Protein AF-A0A5J4P4H3-F1 (afdb_monomer)

Organism: NCBI:txid433724

Mea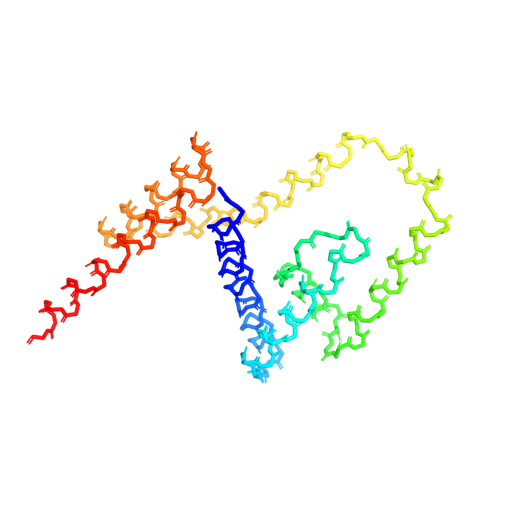n predicted aligned error: 5.67 Å

Structure (mmCIF, N/CA/C/O backbone):
data_AF-A0A5J4P4H3-F1
#
_entry.id   AF-A0A5J4P4H3-F1
#
loop_
_atom_site.group_PDB
_atom_site.id
_atom_site.type_symbol
_atom_site.label_atom_id
_atom_site.label_alt_id
_atom_site.label_comp_id
_atom_site.label_asym_id
_atom_site.label_entity_id
_atom_site.label_seq_id
_atom_site.pdbx_PDB_ins_code
_atom_site.Cartn_x
_atom_site.Cartn_y
_atom_site.Cartn_z
_atom_site.occupancy
_atom_site.B_iso_or_equiv
_atom_site.auth_seq_id
_atom_site.auth_comp_id
_atom_site.auth_asym_id
_atom_site.auth_atom_id
_atom_site.pdbx_PDB_model_num
ATOM 1 N N . GLY A 1 1 ? -7.626 23.240 0.859 1.00 69.62 1 GLY A N 1
ATOM 2 C CA . GLY A 1 1 ? -6.159 23.321 0.689 1.00 69.62 1 GLY A CA 1
ATOM 3 C C . GLY A 1 1 ? -5.607 21.934 0.424 1.00 69.62 1 GLY A C 1
ATOM 4 O O . GLY A 1 1 ? -6.268 20.978 0.799 1.00 69.62 1 GLY A O 1
ATOM 5 N N . LEU A 1 2 ? -4.442 21.809 -0.217 1.00 83.62 2 LEU A N 1
ATOM 6 C CA . LEU A 1 2 ? -3.843 20.506 -0.571 1.00 83.62 2 LEU A CA 1
ATOM 7 C C . LEU A 1 2 ? -3.212 19.775 0.627 1.00 83.62 2 LEU A C 1
ATOM 9 O O . LEU A 1 2 ? -3.025 18.566 0.583 1.00 83.62 2 LEU A O 1
ATOM 13 N N . PHE A 1 3 ? -2.916 20.502 1.707 1.00 87.06 3 PHE A N 1
ATOM 14 C CA . PHE A 1 3 ? -2.207 19.976 2.872 1.00 87.06 3 PHE A CA 1
ATOM 15 C C . PHE A 1 3 ? -2.921 18.805 3.583 1.00 87.06 3 PHE A C 1
ATOM 17 O O . PHE A 1 3 ? -2.267 17.786 3.787 1.00 87.06 3 PHE A O 1
ATOM 24 N N . PRO A 1 4 ? -4.237 18.856 3.896 1.00 83.44 4 PRO A N 1
ATOM 25 C CA . PRO A 1 4 ? -4.928 17.722 4.517 1.00 83.44 4 PRO A CA 1
ATOM 26 C C . PRO A 1 4 ? -4.883 16.456 3.656 1.00 83.44 4 PRO A C 1
ATOM 28 O O . PRO A 1 4 ? -4.576 15.385 4.161 1.00 83.44 4 PRO A O 1
ATOM 31 N N . VAL A 1 5 ? -5.101 16.594 2.343 1.00 84.81 5 VAL A N 1
ATOM 32 C CA . VAL A 1 5 ? -5.061 15.470 1.394 1.00 84.81 5 VAL A CA 1
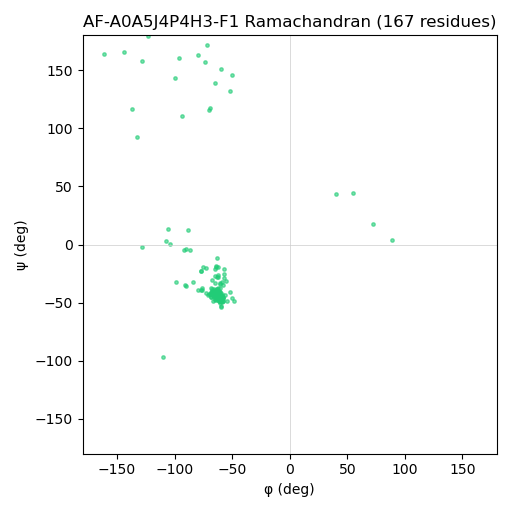ATOM 33 C C . VAL A 1 5 ? -3.650 14.887 1.299 1.00 84.81 5 VAL A C 1
ATOM 35 O O . VAL A 1 5 ? -3.489 13.671 1.320 1.00 84.81 5 VAL A O 1
ATOM 38 N N . ALA A 1 6 ? -2.620 15.738 1.257 1.00 88.44 6 ALA A N 1
ATOM 39 C CA . ALA A 1 6 ? -1.228 15.298 1.237 1.00 88.44 6 ALA A CA 1
ATOM 40 C C . ALA A 1 6 ? -0.859 14.496 2.496 1.00 88.44 6 ALA A C 1
ATOM 42 O O . ALA A 1 6 ? -0.237 13.443 2.383 1.00 88.44 6 ALA A O 1
ATOM 43 N N . VAL A 1 7 ? -1.286 14.951 3.681 1.00 88.38 7 VAL A N 1
ATOM 44 C CA . VAL A 1 7 ? -1.068 14.231 4.946 1.00 88.38 7 VAL A CA 1
ATOM 45 C C . VAL A 1 7 ? -1.788 12.882 4.939 1.00 88.38 7 VAL A C 1
ATOM 47 O O . VAL A 1 7 ? -1.186 11.873 5.302 1.00 88.38 7 VAL A O 1
ATOM 50 N N . THR A 1 8 ? -3.043 12.833 4.485 1.00 85.88 8 THR A N 1
ATOM 51 C CA . THR A 1 8 ? -3.801 11.576 4.411 1.00 85.88 8 THR A CA 1
ATOM 52 C C . THR A 1 8 ? -3.159 10.576 3.453 1.00 85.88 8 THR A C 1
ATOM 54 O O . THR A 1 8 ? -3.001 9.412 3.813 1.00 85.88 8 THR A O 1
ATOM 57 N N . ILE A 1 9 ? -2.739 11.017 2.262 1.00 89.44 9 ILE A N 1
ATOM 58 C CA . ILE A 1 9 ? -2.067 10.152 1.281 1.00 89.44 9 ILE A CA 1
ATOM 59 C C . ILE A 1 9 ? -0.714 9.674 1.814 1.00 89.44 9 ILE A C 1
ATOM 61 O O . ILE A 1 9 ? -0.392 8.501 1.652 1.00 89.44 9 ILE A O 1
ATOM 65 N N . ALA A 1 10 ? 0.061 10.538 2.474 1.00 91.44 10 ALA A N 1
ATOM 66 C CA . ALA A 1 10 ? 1.337 10.148 3.070 1.00 91.44 10 ALA A CA 1
ATOM 67 C C . ALA A 1 10 ? 1.149 9.090 4.168 1.00 91.44 10 ALA A C 1
ATOM 69 O O . ALA A 1 10 ? 1.875 8.099 4.196 1.00 91.44 10 ALA A O 1
ATOM 70 N N . MET A 1 11 ? 0.145 9.263 5.034 1.00 89.94 11 MET A N 1
ATOM 71 C CA . MET A 1 11 ? -0.169 8.306 6.095 1.00 89.94 11 MET A CA 1
ATOM 72 C C . MET A 1 11 ? -0.640 6.963 5.526 1.00 89.94 11 MET A C 1
ATOM 74 O O . MET A 1 11 ? -0.125 5.921 5.922 1.00 89.94 11 MET A O 1
ATOM 78 N N . LEU A 1 12 ? -1.576 6.984 4.572 1.00 89.12 12 LEU A N 1
ATOM 79 C CA . LEU A 1 12 ? -2.049 5.777 3.893 1.00 89.12 12 LEU A CA 1
ATOM 80 C C . LEU A 1 12 ? -0.898 5.066 3.176 1.00 89.12 12 LEU A C 1
ATOM 82 O O . LEU A 1 12 ? -0.719 3.862 3.325 1.00 89.12 12 LEU A O 1
ATOM 86 N N . GLY A 1 13 ? -0.090 5.831 2.441 1.00 92.19 13 GLY A N 1
ATOM 87 C CA . GLY A 1 13 ? 1.063 5.323 1.720 1.00 92.19 13 GLY A CA 1
ATOM 88 C C . GLY A 1 13 ? 2.069 4.648 2.647 1.00 92.19 13 GLY A C 1
ATOM 89 O O . GLY A 1 13 ? 2.568 3.586 2.282 1.00 92.19 13 GLY A O 1
ATOM 90 N N . ALA A 1 14 ? 2.352 5.239 3.810 1.00 93.31 14 ALA A N 1
ATOM 91 C CA . ALA A 1 14 ? 3.250 4.684 4.820 1.00 93.31 14 ALA A CA 1
ATOM 92 C C . ALA A 1 14 ? 2.713 3.372 5.408 1.00 93.31 14 ALA A C 1
ATOM 94 O O . ALA A 1 14 ? 3.458 2.400 5.523 1.00 93.31 14 ALA A O 1
ATOM 95 N N . ILE A 1 15 ? 1.418 3.324 5.742 1.00 91.88 15 ILE A N 1
ATOM 96 C CA . ILE A 1 15 ? 0.766 2.115 6.266 1.00 91.88 15 ILE A CA 1
ATOM 97 C C . ILE A 1 15 ? 0.858 0.978 5.245 1.00 91.88 15 ILE A C 1
ATOM 99 O O . ILE A 1 15 ? 1.284 -0.118 5.597 1.00 91.88 15 ILE A O 1
ATOM 103 N N . GLU A 1 16 ? 0.522 1.243 3.983 1.00 90.50 16 GLU A N 1
ATOM 104 C CA . GLU A 1 16 ? 0.586 0.257 2.897 1.00 90.50 16 GLU A CA 1
ATOM 105 C C . GLU A 1 16 ? 2.021 -0.216 2.611 1.00 90.50 16 GLU A C 1
ATOM 107 O O . GLU A 1 16 ? 2.246 -1.411 2.415 1.00 90.50 16 GLU A O 1
ATOM 112 N N . SER A 1 17 ? 3.019 0.681 2.642 1.00 93.38 17 SER A N 1
ATOM 113 C CA . SER A 1 17 ? 4.426 0.288 2.448 1.00 93.38 17 SER A CA 1
ATOM 114 C C . SER A 1 17 ? 4.912 -0.619 3.570 1.00 93.38 17 SER A C 1
ATOM 116 O O . SER A 1 17 ? 5.463 -1.686 3.302 1.00 93.38 17 SER A O 1
ATOM 118 N N . LEU A 1 18 ? 4.639 -0.257 4.826 1.00 94.00 18 LEU A N 1
ATOM 119 C CA . LEU A 1 18 ? 5.027 -1.066 5.981 1.00 94.00 18 LEU A CA 1
ATOM 120 C C . LEU A 1 18 ? 4.263 -2.393 6.039 1.00 94.00 18 LEU A C 1
ATOM 122 O O . LEU A 1 18 ? 4.849 -3.427 6.363 1.00 94.00 18 LEU A O 1
ATOM 126 N N . LEU A 1 19 ? 2.976 -2.412 5.682 1.00 91.81 19 LEU A N 1
ATOM 127 C CA . LEU A 1 19 ? 2.209 -3.654 5.584 1.00 91.81 19 LEU A CA 1
ATOM 128 C C . LEU A 1 19 ? 2.768 -4.550 4.468 1.00 91.81 19 LEU A C 1
ATOM 130 O O . LEU A 1 19 ? 2.973 -5.743 4.674 1.00 91.81 19 LEU A O 1
ATOM 134 N N . SER A 1 20 ? 3.123 -3.980 3.314 1.00 92.19 20 SER A N 1
ATOM 135 C CA . SER A 1 20 ? 3.807 -4.725 2.253 1.00 92.19 20 SER A CA 1
ATOM 136 C C . SER A 1 20 ? 5.169 -5.261 2.689 1.00 92.19 20 SER A C 1
ATOM 138 O O . SER A 1 20 ? 5.499 -6.388 2.319 1.00 92.19 20 SER A O 1
ATOM 140 N N . ALA A 1 21 ? 5.954 -4.485 3.435 1.00 92.00 21 ALA A N 1
ATOM 141 C CA . ALA A 1 21 ? 7.270 -4.894 3.913 1.00 92.00 21 ALA A CA 1
ATOM 142 C C . ALA A 1 21 ? 7.162 -6.013 4.959 1.00 92.00 21 ALA A C 1
ATOM 144 O O . ALA A 1 21 ? 7.827 -7.033 4.839 1.00 92.00 21 ALA A O 1
ATOM 145 N N . THR A 1 22 ? 6.247 -5.890 5.922 1.00 92.62 22 THR A N 1
ATOM 146 C CA . THR A 1 22 ? 5.999 -6.938 6.930 1.00 92.62 22 THR A CA 1
ATOM 147 C C . THR A 1 22 ? 5.489 -8.248 6.328 1.00 92.62 22 THR A C 1
ATOM 149 O O . THR A 1 22 ? 5.905 -9.322 6.762 1.00 92.62 22 THR A O 1
ATOM 152 N N . VAL A 1 23 ? 4.625 -8.192 5.308 1.00 88.94 23 VAL A N 1
ATOM 153 C CA . VAL A 1 23 ? 4.204 -9.400 4.579 1.00 88.94 23 VAL A CA 1
ATOM 154 C C . VAL A 1 23 ? 5.386 -10.011 3.824 1.00 88.94 23 VAL A C 1
ATOM 156 O O . VAL A 1 23 ? 5.568 -11.226 3.868 1.00 88.94 23 VAL A O 1
ATOM 159 N N . ALA A 1 24 ? 6.208 -9.188 3.166 1.00 90.12 24 ALA A N 1
ATOM 160 C CA . ALA A 1 24 ? 7.396 -9.652 2.456 1.00 90.12 24 ALA A CA 1
ATOM 161 C C . ALA A 1 24 ? 8.390 -10.347 3.398 1.00 90.12 24 ALA A C 1
ATOM 163 O O . ALA A 1 24 ? 8.767 -11.488 3.133 1.00 90.12 24 ALA A O 1
ATOM 164 N N . ASP A 1 25 ? 8.729 -9.705 4.517 1.00 91.94 25 ASP A N 1
ATOM 165 C CA . ASP A 1 25 ? 9.581 -10.224 5.592 1.00 91.94 25 ASP A CA 1
ATOM 166 C C . ASP A 1 25 ? 9.137 -11.614 6.054 1.00 91.94 25 ASP A C 1
ATOM 168 O O . ASP A 1 25 ? 9.949 -12.536 6.142 1.00 91.94 25 ASP A O 1
ATOM 172 N N . GLY A 1 26 ? 7.831 -11.798 6.276 1.00 89.88 26 GLY A N 1
ATOM 173 C CA . GLY A 1 26 ? 7.259 -13.084 6.674 1.00 89.88 26 GLY A CA 1
ATOM 174 C C . GLY A 1 26 ? 7.389 -14.183 5.613 1.00 89.88 26 GLY A C 1
ATOM 175 O O . GLY A 1 26 ? 7.445 -15.361 5.960 1.00 89.88 26 GLY A O 1
ATOM 176 N N . MET A 1 27 ? 7.461 -13.825 4.327 1.00 90.56 27 MET A N 1
ATOM 177 C CA . MET A 1 27 ? 7.618 -14.784 3.227 1.00 90.56 27 MET A CA 1
ATOM 178 C C . MET A 1 27 ? 9.074 -15.192 2.982 1.00 90.56 27 MET A C 1
ATOM 180 O O . MET A 1 27 ? 9.324 -16.315 2.540 1.00 90.56 27 MET A O 1
ATOM 184 N N . ILE A 1 28 ? 10.028 -14.288 3.219 1.00 90.06 28 ILE A N 1
ATOM 185 C CA . ILE A 1 28 ? 11.463 -14.537 2.992 1.00 90.06 28 ILE A CA 1
ATOM 186 C C . ILE A 1 28 ? 12.250 -14.792 4.284 1.00 90.06 28 ILE A C 1
ATOM 188 O O . ILE A 1 28 ? 13.449 -15.053 4.207 1.00 90.06 28 ILE A O 1
ATOM 192 N N . SER A 1 29 ? 11.575 -14.777 5.438 1.00 87.69 29 SER A N 1
ATOM 193 C CA . SER A 1 29 ? 12.166 -14.907 6.776 1.00 87.69 29 SER A CA 1
ATOM 194 C C . SER A 1 29 ? 13.273 -13.879 7.037 1.00 87.69 29 SER A C 1
ATOM 196 O O . SER A 1 29 ? 14.336 -14.224 7.553 1.00 87.69 29 SER A O 1
ATOM 198 N N . ASP A 1 30 ? 13.019 -12.625 6.665 1.00 87.50 30 ASP A N 1
ATOM 199 C CA . ASP A 1 30 ? 13.938 -11.492 6.836 1.00 87.50 30 ASP A CA 1
ATOM 200 C C . ASP A 1 30 ? 13.271 -10.376 7.658 1.00 87.50 30 ASP A C 1
ATOM 202 O O . ASP A 1 30 ? 12.130 -10.524 8.106 1.00 87.50 30 ASP A O 1
ATOM 206 N N . LYS A 1 31 ? 13.989 -9.279 7.910 1.00 88.38 31 LYS A N 1
ATOM 207 C CA . LYS A 1 31 ? 13.478 -8.124 8.643 1.00 88.38 31 LYS A CA 1
ATOM 208 C C . LYS A 1 31 ? 13.884 -6.812 7.979 1.00 88.38 31 LYS A C 1
ATOM 210 O O . LYS A 1 31 ? 15.061 -6.450 7.969 1.00 88.38 31 LYS A O 1
ATOM 215 N N . HIS A 1 32 ? 12.898 -6.057 7.516 1.00 91.00 32 HIS A N 1
ATOM 216 C CA . HIS A 1 32 ? 13.105 -4.708 7.006 1.00 91.00 32 HIS A CA 1
ATOM 217 C C . HIS A 1 32 ? 13.380 -3.699 8.137 1.00 91.00 32 HIS A C 1
ATOM 219 O O . HIS A 1 32 ? 12.977 -3.874 9.292 1.00 91.00 32 HIS A O 1
ATOM 225 N N . ASP A 1 33 ? 14.029 -2.591 7.782 1.00 94.06 33 ASP A N 1
ATOM 226 C CA . ASP A 1 33 ? 14.082 -1.387 8.610 1.00 94.06 33 ASP A CA 1
ATOM 227 C C . ASP A 1 33 ? 12.947 -0.443 8.190 1.00 94.06 33 ASP A C 1
ATOM 229 O O . ASP A 1 33 ? 12.965 0.132 7.099 1.00 94.06 33 ASP A O 1
ATOM 233 N N . SER A 1 34 ? 11.950 -0.273 9.061 1.00 94.81 34 SER A N 1
ATOM 234 C CA . SER A 1 34 ? 10.794 0.590 8.801 1.00 94.81 34 SER A CA 1
ATOM 235 C C . SER A 1 34 ? 11.178 2.054 8.576 1.00 94.81 34 SER A C 1
ATOM 237 O O . SER A 1 34 ? 10.533 2.732 7.780 1.00 94.81 34 SER A O 1
ATOM 239 N N . ASN A 1 35 ? 12.231 2.559 9.229 1.00 95.88 35 ASN A N 1
ATOM 240 C CA . ASN A 1 35 ? 12.675 3.937 9.014 1.00 95.88 35 ASN A CA 1
ATOM 241 C C . ASN A 1 35 ? 13.280 4.095 7.619 1.00 95.88 35 ASN A C 1
ATOM 243 O O . ASN A 1 35 ? 12.990 5.073 6.932 1.00 95.88 35 ASN A O 1
ATOM 247 N N . ALA A 1 36 ? 14.092 3.125 7.191 1.00 94.12 36 ALA A N 1
ATOM 248 C CA . ALA A 1 36 ? 14.671 3.124 5.854 1.00 94.12 36 ALA A CA 1
ATOM 249 C C . ALA A 1 36 ? 13.581 3.062 4.770 1.00 94.12 36 ALA A C 1
ATOM 251 O O . ALA A 1 36 ? 13.646 3.824 3.806 1.00 94.12 36 ALA A O 1
ATOM 252 N N . GLU A 1 37 ? 12.552 2.230 4.965 1.00 93.56 37 GLU A N 1
ATOM 253 C CA . GLU A 1 37 ? 11.399 2.120 4.062 1.00 93.56 37 GLU A CA 1
ATOM 254 C C . GLU A 1 37 ? 10.636 3.451 3.948 1.00 93.56 37 GLU A C 1
ATOM 256 O O . GLU A 1 37 ? 10.395 3.945 2.845 1.00 93.56 37 GLU A O 1
ATOM 261 N N . LEU A 1 38 ? 10.324 4.093 5.080 1.00 95.19 38 LEU A N 1
ATOM 262 C CA . LEU A 1 38 ? 9.610 5.375 5.096 1.00 95.19 38 LEU A CA 1
ATOM 263 C C . LEU A 1 38 ? 10.430 6.516 4.480 1.00 95.19 38 LEU A C 1
ATOM 265 O O . LEU A 1 38 ? 9.881 7.346 3.752 1.00 95.19 38 LEU A O 1
ATOM 269 N N . ILE A 1 39 ? 11.741 6.564 4.736 1.00 96.38 39 ILE A N 1
ATOM 270 C CA . ILE A 1 39 ? 12.638 7.560 4.133 1.00 96.38 39 ILE A CA 1
ATOM 271 C C . ILE A 1 39 ? 12.726 7.345 2.619 1.00 96.38 39 ILE A C 1
ATOM 273 O O . ILE A 1 39 ? 12.615 8.312 1.861 1.00 96.38 39 ILE A O 1
ATOM 277 N N . ALA A 1 40 ? 12.877 6.097 2.166 1.00 93.44 40 ALA A N 1
ATOM 278 C CA . ALA A 1 40 ? 12.921 5.760 0.746 1.00 93.44 40 ALA A CA 1
ATOM 279 C C . ALA A 1 40 ? 11.607 6.127 0.040 1.00 93.44 40 ALA A C 1
ATOM 281 O O . ALA A 1 40 ? 11.628 6.772 -1.011 1.00 93.44 40 ALA A O 1
ATOM 282 N N . GLN A 1 41 ? 10.463 5.799 0.644 1.00 95.81 41 GLN A N 1
ATOM 283 C CA . GLN A 1 41 ? 9.146 6.165 0.130 1.00 95.81 41 GLN A CA 1
ATOM 284 C C . GLN A 1 41 ? 8.941 7.686 0.093 1.00 95.81 41 GLN A C 1
ATOM 286 O O . GLN A 1 41 ? 8.388 8.213 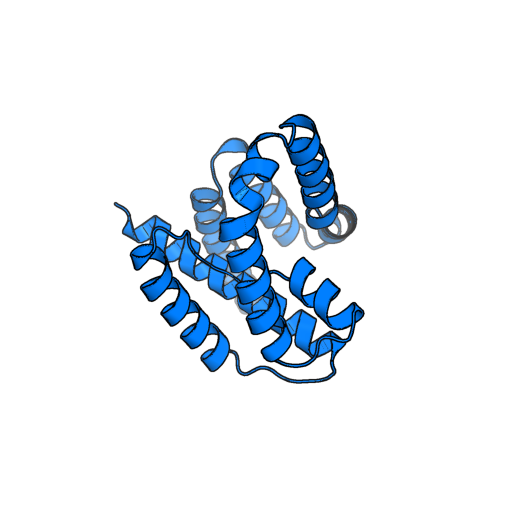-0.876 1.00 95.81 41 GLN A O 1
ATOM 291 N N . GLY A 1 42 ? 9.385 8.406 1.126 1.00 95.31 42 GLY A N 1
ATOM 292 C CA . GLY A 1 42 ? 9.337 9.866 1.173 1.00 95.31 42 GLY A CA 1
ATOM 293 C C . GLY A 1 42 ? 10.169 10.497 0.057 1.00 95.31 42 GLY A C 1
ATOM 294 O O . GLY A 1 42 ? 9.662 11.328 -0.695 1.00 95.31 42 GLY A O 1
ATOM 295 N N . ALA A 1 43 ? 11.413 10.044 -0.117 1.00 96.00 43 ALA A N 1
ATOM 296 C CA . ALA A 1 43 ? 12.287 10.492 -1.199 1.00 96.00 43 ALA A CA 1
ATOM 297 C C . ALA A 1 43 ? 11.678 10.200 -2.582 1.00 96.00 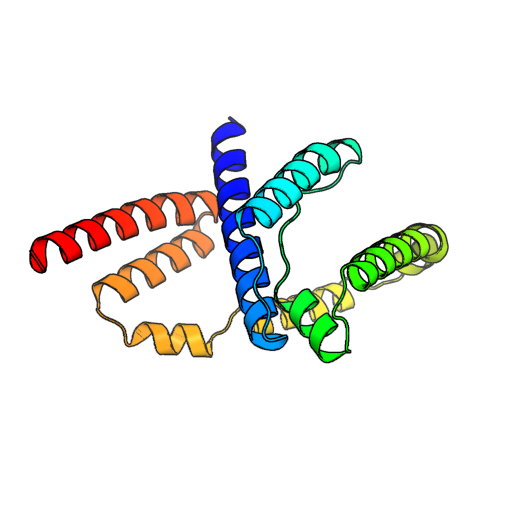43 ALA A C 1
ATOM 299 O O . ALA A 1 43 ? 11.637 11.085 -3.439 1.00 96.00 43 ALA A O 1
ATOM 300 N N . ALA A 1 44 ? 11.125 8.999 -2.782 1.00 94.56 44 ALA A N 1
ATOM 301 C CA . ALA A 1 44 ? 10.435 8.637 -4.015 1.00 94.56 44 ALA A CA 1
ATOM 302 C C . ALA A 1 44 ? 9.251 9.575 -4.299 1.00 94.56 44 ALA A C 1
ATOM 304 O O . ALA A 1 44 ? 9.114 10.066 -5.418 1.00 94.56 44 ALA A O 1
ATOM 305 N N . ASN A 1 45 ? 8.434 9.890 -3.294 1.00 95.38 45 ASN A N 1
ATOM 306 C CA . ASN A 1 45 ? 7.280 10.781 -3.438 1.00 95.38 45 ASN A CA 1
ATOM 307 C C . ASN A 1 45 ? 7.638 12.266 -3.610 1.00 95.38 45 ASN A C 1
ATOM 309 O O . ASN A 1 45 ? 6.824 13.017 -4.140 1.00 95.38 45 ASN A O 1
ATOM 313 N N . ILE A 1 46 ? 8.843 12.692 -3.225 1.00 94.81 46 ILE A N 1
ATOM 314 C CA . ILE A 1 46 ? 9.361 14.036 -3.530 1.00 94.81 46 ILE A CA 1
ATOM 315 C C . ILE A 1 46 ? 9.841 14.116 -4.987 1.00 94.81 46 ILE A C 1
ATOM 317 O O . ILE A 1 46 ? 9.619 15.123 -5.657 1.00 94.81 46 ILE A O 1
ATOM 321 N N . ILE A 1 47 ? 10.480 13.056 -5.492 1.00 95.62 47 ILE A N 1
ATOM 322 C CA . ILE A 1 47 ? 11.056 13.024 -6.846 1.00 95.62 47 ILE A CA 1
ATOM 323 C C . ILE A 1 47 ? 9.982 12.765 -7.912 1.00 95.62 47 ILE A C 1
ATOM 325 O O . ILE A 1 47 ? 10.009 13.370 -8.981 1.00 95.62 47 ILE A O 1
ATOM 329 N N . THR A 1 48 ? 9.022 11.884 -7.631 1.00 94.88 48 THR A N 1
ATOM 330 C CA . THR A 1 48 ? 8.026 11.393 -8.603 1.00 94.88 48 THR A CA 1
ATOM 331 C C . THR A 1 48 ? 7.209 12.507 -9.288 1.00 94.88 48 THR A C 1
ATOM 333 O O . THR A 1 48 ? 7.075 12.465 -10.516 1.00 94.88 48 THR A O 1
ATOM 336 N N . PRO A 1 49 ? 6.722 13.549 -8.580 1.00 94.00 49 PRO A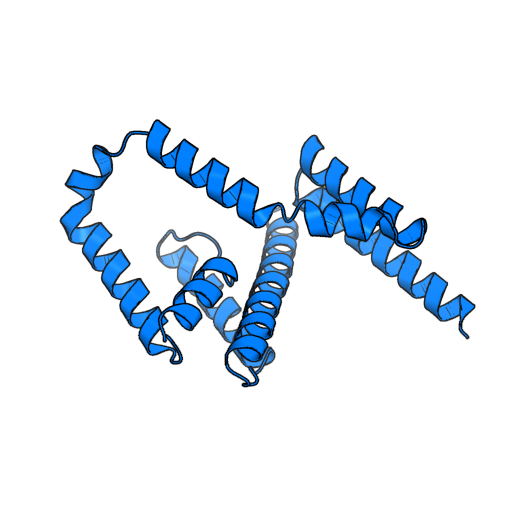 N 1
ATOM 337 C CA . PRO A 1 49 ? 5.990 14.653 -9.205 1.00 94.00 49 PRO A CA 1
ATOM 338 C C . PRO A 1 49 ? 6.811 15.451 -10.228 1.00 94.00 49 PRO A C 1
ATOM 340 O O . PRO A 1 49 ? 6.233 16.004 -11.161 1.00 94.00 49 PRO A O 1
ATOM 343 N N . LEU A 1 50 ? 8.147 15.481 -10.106 1.00 94.88 50 LEU A N 1
ATOM 344 C CA . LEU A 1 50 ? 9.031 16.181 -11.054 1.00 94.88 50 LEU A CA 1
ATOM 345 C C . LEU A 1 50 ? 8.996 15.561 -12.460 1.00 94.88 50 LEU A C 1
ATOM 347 O O . LEU A 1 50 ? 9.317 16.230 -13.437 1.00 94.88 50 LEU A O 1
ATOM 351 N N . PHE A 1 51 ? 8.571 14.301 -12.561 1.00 93.38 51 PHE A N 1
ATOM 352 C CA . PHE A 1 51 ? 8.405 13.564 -13.814 1.00 93.38 51 PHE A CA 1
ATOM 353 C C . PHE A 1 51 ? 6.926 13.393 -14.205 1.00 93.38 51 PHE A C 1
ATOM 355 O O . PHE A 1 51 ? 6.609 12.581 -15.071 1.00 93.38 51 PHE A O 1
ATOM 362 N N . GLY A 1 52 ? 6.006 14.128 -13.564 1.00 91.44 52 GLY A N 1
ATOM 363 C CA . GLY A 1 52 ? 4.561 13.998 -13.790 1.00 91.44 52 GLY A CA 1
ATOM 364 C C . GLY A 1 52 ? 3.951 12.715 -13.215 1.00 91.44 52 GLY A C 1
ATOM 365 O O . GLY A 1 52 ? 2.860 12.316 -13.621 1.00 91.44 52 GLY A O 1
ATOM 366 N N . GLY A 1 53 ? 4.652 12.046 -12.297 1.00 91.25 53 GLY A N 1
ATOM 367 C CA . GLY A 1 53 ? 4.163 10.833 -11.657 1.00 91.25 53 GLY A CA 1
ATOM 368 C C . GLY A 1 53 ? 3.164 11.105 -10.528 1.00 91.25 53 GLY A C 1
ATOM 369 O O . GLY A 1 53 ? 3.065 12.209 -9.992 1.00 91.25 53 GLY A O 1
ATOM 370 N N . ILE A 1 54 ? 2.439 10.055 -10.151 1.00 92.94 54 ILE A N 1
ATOM 371 C CA . ILE A 1 54 ? 1.488 10.043 -9.033 1.00 92.94 54 ILE A CA 1
ATOM 372 C C . ILE A 1 54 ? 2.146 9.482 -7.762 1.00 92.94 54 ILE A C 1
ATOM 374 O O . ILE A 1 54 ? 3.151 8.779 -7.875 1.00 92.94 54 ILE A O 1
ATOM 378 N N . PRO A 1 55 ? 1.596 9.750 -6.562 1.00 90.38 55 PRO A N 1
ATOM 379 C CA . PRO A 1 55 ? 2.151 9.227 -5.319 1.00 90.38 55 PRO A CA 1
ATOM 380 C C . PRO A 1 55 ? 2.361 7.707 -5.351 1.00 90.38 55 PRO A C 1
ATOM 382 O O . PRO A 1 55 ? 1.475 6.949 -5.746 1.00 90.38 55 PRO A O 1
ATOM 385 N N . ALA A 1 56 ? 3.544 7.276 -4.923 1.00 90.06 56 ALA A N 1
ATOM 386 C CA . ALA A 1 56 ? 3.975 5.890 -4.885 1.00 90.06 56 ALA A CA 1
ATOM 387 C C . ALA A 1 56 ? 3.844 5.293 -3.473 1.00 90.06 56 ALA A C 1
ATOM 389 O O . ALA A 1 56 ? 4.114 5.940 -2.454 1.00 90.06 56 ALA A O 1
ATOM 390 N N . THR A 1 57 ? 3.462 4.020 -3.422 1.00 92.00 57 THR A N 1
ATOM 391 C CA . THR A 1 57 ? 3.344 3.219 -2.199 1.00 92.00 57 THR A CA 1
ATOM 392 C C . THR A 1 57 ? 3.766 1.771 -2.467 1.00 92.00 57 THR A C 1
ATOM 394 O O . THR A 1 57 ? 3.900 1.362 -3.630 1.00 92.00 57 THR A O 1
ATOM 397 N N . GLY A 1 58 ? 4.000 1.008 -1.399 1.00 87.75 58 GLY A N 1
ATOM 398 C CA . GLY A 1 58 ? 4.195 -0.433 -1.471 1.00 87.75 58 GLY A CA 1
ATOM 399 C C . GLY A 1 58 ? 2.975 -1.137 -2.066 1.00 87.75 58 GLY A C 1
ATOM 400 O O . GLY A 1 58 ? 1.845 -0.667 -1.985 1.00 87.75 58 GLY A O 1
ATOM 401 N N . ALA A 1 59 ? 3.208 -2.272 -2.721 1.00 89.12 59 ALA A N 1
ATOM 402 C CA . ALA A 1 59 ? 2.153 -3.036 -3.377 1.00 89.12 59 ALA A CA 1
ATOM 403 C C . ALA A 1 59 ? 2.276 -4.513 -3.009 1.00 89.12 59 ALA A C 1
ATOM 405 O O . ALA A 1 59 ? 2.954 -5.272 -3.708 1.00 89.12 59 ALA A O 1
ATOM 406 N N . ILE A 1 60 ? 1.572 -4.918 -1.948 1.00 87.62 60 ILE A N 1
ATOM 407 C CA . ILE A 1 60 ? 1.621 -6.267 -1.355 1.00 87.62 60 ILE A CA 1
ATOM 408 C C . ILE A 1 60 ? 1.489 -7.352 -2.428 1.00 87.62 60 ILE A C 1
ATOM 410 O O . ILE A 1 60 ? 2.316 -8.255 -2.510 1.00 87.62 60 ILE A O 1
ATOM 414 N N . ALA A 1 61 ? 0.497 -7.228 -3.315 1.00 86.38 61 ALA A N 1
ATOM 415 C CA . ALA A 1 61 ? 0.237 -8.216 -4.362 1.00 86.38 61 ALA A CA 1
ATOM 416 C C . ALA A 1 61 ? 1.411 -8.379 -5.346 1.00 86.38 61 ALA A C 1
ATOM 418 O O . ALA A 1 61 ? 1.745 -9.503 -5.736 1.00 86.38 61 ALA A O 1
ATOM 419 N N . ARG A 1 62 ? 2.068 -7.276 -5.737 1.00 88.75 62 ARG A N 1
ATOM 420 C CA . ARG A 1 62 ? 3.239 -7.323 -6.628 1.00 88.75 62 ARG A CA 1
ATOM 421 C C . ARG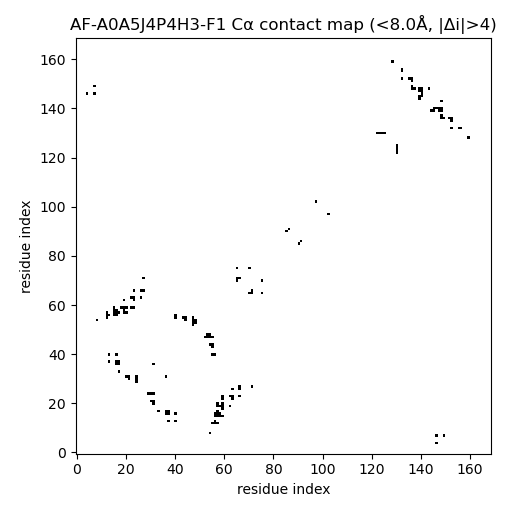 A 1 62 ? 4.445 -7.909 -5.908 1.00 88.75 62 ARG A C 1
ATOM 423 O O . ARG A 1 62 ? 5.111 -8.771 -6.472 1.00 88.75 62 ARG A O 1
ATOM 430 N N . THR A 1 63 ? 4.683 -7.494 -4.667 1.00 90.94 63 THR A N 1
ATOM 431 C CA . THR A 1 63 ? 5.779 -8.002 -3.836 1.00 90.94 63 THR A CA 1
ATOM 432 C C . THR A 1 63 ? 5.640 -9.506 -3.596 1.00 90.94 63 THR A C 1
ATOM 434 O O . THR A 1 63 ? 6.576 -10.255 -3.862 1.00 90.94 63 THR A O 1
ATOM 437 N N . MET A 1 64 ? 4.446 -9.972 -3.221 1.00 88.50 64 MET A N 1
ATOM 438 C CA . MET A 1 64 ? 4.131 -11.392 -3.040 1.00 88.50 64 MET A CA 1
ATOM 439 C C . MET A 1 64 ? 4.350 -12.190 -4.330 1.00 88.50 64 MET A C 1
ATOM 441 O O . MET A 1 64 ? 4.994 -13.237 -4.319 1.00 88.50 64 MET A O 1
ATOM 445 N N . THR A 1 65 ? 3.852 -11.685 -5.463 1.00 90.44 65 THR A N 1
ATOM 446 C CA . THR A 1 65 ? 4.041 -12.343 -6.765 1.00 90.44 65 THR A CA 1
ATOM 447 C C . THR A 1 65 ? 5.521 -12.413 -7.137 1.00 90.44 65 THR A C 1
ATOM 449 O O . THR A 1 65 ? 5.984 -13.445 -7.615 1.00 90.44 65 THR A O 1
ATOM 452 N N . ASN A 1 66 ? 6.286 -11.348 -6.891 1.00 93.31 66 ASN A N 1
ATOM 453 C CA . ASN A 1 66 ? 7.723 -11.316 -7.146 1.00 93.31 66 ASN A CA 1
ATOM 454 C C . ASN A 1 66 ? 8.478 -12.349 -6.292 1.00 93.31 66 ASN A C 1
ATOM 456 O O . ASN A 1 66 ? 9.273 -13.115 -6.833 1.00 93.31 66 ASN A O 1
ATOM 460 N N . ILE A 1 67 ? 8.180 -12.427 -4.990 1.00 93.38 67 ILE A N 1
ATOM 461 C CA . ILE A 1 67 ? 8.797 -13.391 -4.064 1.00 93.38 67 ILE A CA 1
ATOM 462 C C . ILE A 1 67 ? 8.461 -14.833 -4.455 1.00 93.38 67 ILE A C 1
ATOM 464 O O . ILE A 1 67 ? 9.354 -15.679 -4.505 1.00 93.38 67 ILE A O 1
ATOM 468 N N . ASN A 1 68 ? 7.203 -15.111 -4.810 1.00 91.75 68 ASN A N 1
ATOM 469 C CA . ASN A 1 68 ? 6.775 -16.438 -5.265 1.00 91.75 68 ASN A CA 1
ATOM 470 C C . ASN A 1 68 ? 7.465 -16.871 -6.569 1.00 91.75 68 ASN A C 1
ATOM 472 O O . ASN A 1 68 ? 7.666 -18.063 -6.787 1.00 91.75 68 ASN A O 1
ATOM 476 N N . ASN A 1 69 ? 7.871 -15.915 -7.411 1.00 93.00 69 ASN A N 1
ATOM 477 C CA . ASN A 1 69 ? 8.675 -16.160 -8.611 1.00 93.00 69 ASN A CA 1
ATOM 478 C C . ASN A 1 69 ? 10.197 -16.143 -8.340 1.00 93.00 69 ASN A C 1
ATOM 480 O O . ASN A 1 69 ? 10.991 -16.108 -9.278 1.00 93.00 69 ASN A O 1
ATOM 484 N N . GLY A 1 70 ? 10.624 -16.169 -7.072 1.00 91.06 70 GLY A N 1
ATOM 485 C CA . GLY A 1 70 ? 12.033 -16.254 -6.669 1.00 91.06 70 GLY A CA 1
ATOM 486 C C . GLY A 1 70 ? 12.753 -14.911 -6.510 1.00 91.06 70 GLY A C 1
ATOM 487 O O . GLY A 1 70 ? 13.951 -14.893 -6.222 1.00 91.06 70 GLY A O 1
ATOM 488 N N . GLY A 1 71 ? 12.059 -13.782 -6.660 1.00 90.62 71 GLY A N 1
ATOM 489 C CA . GLY A 1 71 ? 12.622 -12.451 -6.445 1.00 90.62 71 GLY A CA 1
ATOM 490 C C . GLY A 1 71 ? 12.912 -12.187 -4.966 1.00 90.62 71 GLY A C 1
ATOM 491 O O . GLY A 1 71 ? 11.995 -12.126 -4.154 1.00 90.62 71 GLY A O 1
ATOM 492 N N . ARG A 1 72 ? 14.190 -12.011 -4.613 1.00 87.38 72 ARG A N 1
ATOM 493 C CA . ARG A 1 72 ? 14.643 -11.811 -3.218 1.00 87.38 72 ARG A CA 1
ATOM 494 C C . ARG A 1 72 ? 15.535 -10.593 -3.001 1.00 87.38 72 ARG A C 1
ATOM 496 O O . ARG A 1 72 ? 15.971 -10.346 -1.887 1.00 87.38 72 ARG A O 1
ATOM 503 N N . THR A 1 73 ? 15.852 -9.854 -4.060 1.00 89.50 73 THR A N 1
ATOM 504 C CA . THR A 1 73 ? 16.786 -8.725 -3.997 1.00 89.50 73 THR A CA 1
ATOM 505 C C . THR A 1 73 ? 16.166 -7.470 -4.616 1.00 89.50 73 THR A C 1
ATOM 507 O O . THR A 1 73 ? 15.285 -7.585 -5.478 1.00 89.50 73 THR A O 1
ATOM 510 N N . PRO A 1 74 ? 16.656 -6.264 -4.260 1.00 87.19 74 PRO A N 1
ATOM 511 C CA . PRO A 1 74 ? 16.196 -5.003 -4.858 1.00 87.19 74 PRO A CA 1
ATOM 512 C C . PRO A 1 74 ? 16.355 -4.949 -6.385 1.00 87.19 74 PRO A C 1
ATOM 514 O O . PRO A 1 74 ? 15.662 -4.195 -7.068 1.00 87.19 74 PRO A O 1
ATOM 517 N N . VAL A 1 75 ? 17.234 -5.790 -6.940 1.00 92.81 75 VAL A N 1
ATOM 518 C CA . VAL A 1 75 ? 17.481 -5.912 -8.381 1.00 92.81 75 VAL A CA 1
ATOM 519 C C . VAL A 1 75 ? 16.204 -6.274 -9.144 1.00 92.81 75 VAL A C 1
ATOM 521 O O . VAL A 1 75 ? 15.997 -5.764 -10.241 1.00 92.81 75 VAL A O 1
ATOM 524 N N . ALA A 1 76 ? 15.307 -7.077 -8.561 1.00 92.88 76 ALA A N 1
ATOM 525 C CA . ALA A 1 76 ? 14.032 -7.417 -9.195 1.00 92.88 76 ALA A CA 1
ATOM 526 C C . ALA A 1 76 ? 13.163 -6.171 -9.453 1.00 92.88 76 ALA A C 1
ATOM 528 O O . ALA A 1 76 ? 12.583 -6.030 -10.530 1.00 92.88 76 ALA A O 1
ATOM 529 N N . GLY A 1 77 ? 13.132 -5.230 -8.502 1.00 91.44 77 GLY A N 1
ATOM 530 C CA . GLY A 1 77 ? 12.425 -3.957 -8.652 1.00 91.44 77 GLY A CA 1
ATOM 531 C C . GLY A 1 77 ? 13.057 -3.054 -9.713 1.00 91.44 77 GLY A C 1
ATOM 532 O O . GLY A 1 77 ? 12.342 -2.466 -10.524 1.00 91.44 77 GLY A O 1
ATOM 533 N N . ILE A 1 78 ? 14.393 -3.002 -9.767 1.00 94.31 78 ILE A N 1
ATOM 534 C CA . ILE A 1 78 ? 15.134 -2.237 -10.784 1.00 94.31 78 ILE A CA 1
ATOM 535 C C . ILE A 1 78 ? 14.847 -2.789 -12.185 1.00 94.31 78 ILE A C 1
ATOM 537 O O . ILE A 1 78 ? 14.507 -2.029 -13.091 1.00 94.31 78 ILE A O 1
ATOM 541 N N . ILE A 1 79 ? 14.921 -4.112 -12.361 1.00 95.44 79 ILE A N 1
ATOM 542 C CA . ILE A 1 79 ? 14.600 -4.766 -13.634 1.00 95.44 79 ILE A CA 1
ATOM 543 C C . ILE A 1 79 ? 13.143 -4.492 -14.013 1.00 95.44 79 ILE A C 1
ATOM 545 O O . ILE A 1 79 ? 12.879 -4.131 -15.156 1.00 95.44 79 ILE A O 1
ATOM 549 N N . HIS A 1 80 ? 12.202 -4.595 -13.070 1.00 93.88 80 HIS A N 1
ATOM 550 C CA . HIS A 1 80 ? 10.794 -4.288 -13.322 1.00 93.88 80 HIS A CA 1
ATOM 551 C C . HIS A 1 80 ? 10.597 -2.850 -13.826 1.00 93.88 80 HIS A C 1
ATOM 553 O O . HIS A 1 80 ? 9.913 -2.646 -14.828 1.00 93.88 80 HIS A O 1
ATOM 559 N N . ALA A 1 81 ? 11.236 -1.862 -13.191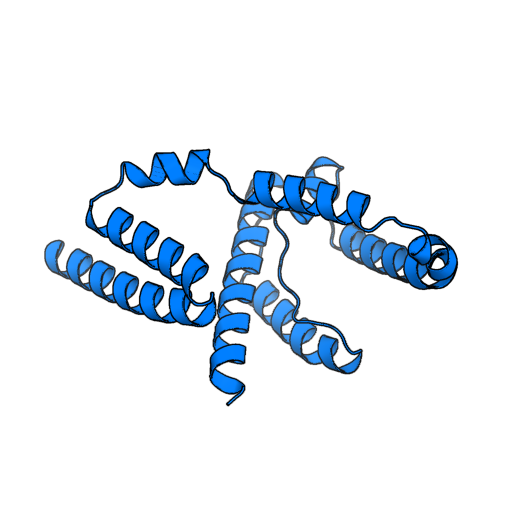 1.00 93.50 81 ALA A N 1
ATOM 560 C CA . ALA A 1 81 ? 11.166 -0.464 -13.613 1.00 93.50 81 ALA A CA 1
ATOM 561 C C . ALA A 1 81 ? 11.759 -0.243 -15.017 1.00 93.50 81 ALA A C 1
ATOM 563 O O . ALA A 1 81 ? 11.142 0.428 -15.843 1.00 93.50 81 ALA A O 1
ATOM 564 N N . ILE A 1 82 ? 12.913 -0.851 -15.317 1.00 96.31 82 ILE A N 1
ATOM 565 C CA . ILE 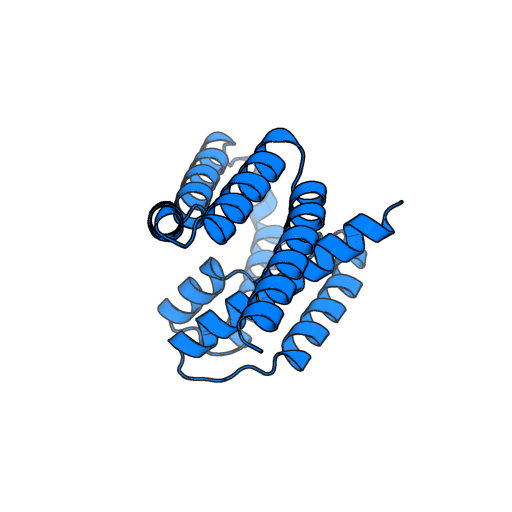A 1 82 ? 13.547 -0.772 -16.643 1.00 96.31 82 ILE A CA 1
ATOM 566 C C . ILE A 1 82 ? 12.657 -1.422 -17.706 1.00 96.31 82 ILE A C 1
ATOM 568 O O . ILE A 1 82 ? 12.437 -0.836 -18.762 1.00 96.31 82 ILE A O 1
ATOM 572 N N . VAL A 1 83 ? 12.105 -2.606 -17.436 1.00 95.19 83 VAL A N 1
ATOM 573 C CA . VAL A 1 83 ? 11.210 -3.305 -18.370 1.00 95.19 83 VAL A CA 1
ATOM 574 C C . VAL A 1 83 ? 9.958 -2.477 -18.648 1.00 95.19 83 VAL A C 1
ATOM 576 O O . VAL A 1 83 ? 9.569 -2.347 -19.807 1.00 95.19 83 VAL A O 1
ATOM 579 N N . LEU A 1 84 ? 9.352 -1.871 -17.621 1.00 93.31 84 LEU A N 1
ATOM 580 C CA . LEU A 1 84 ? 8.214 -0.967 -17.803 1.00 93.31 84 LEU A CA 1
ATOM 581 C C . LEU A 1 84 ? 8.586 0.257 -18.648 1.00 93.31 84 LEU A C 1
ATOM 583 O O . LEU A 1 84 ? 7.826 0.620 -19.543 1.00 93.31 84 LEU A O 1
ATOM 587 N N . LEU A 1 85 ? 9.757 0.855 -18.414 1.00 93.75 85 LEU A N 1
ATOM 588 C CA . LEU A 1 85 ? 10.246 1.989 -19.198 1.00 93.75 85 LEU A CA 1
ATOM 589 C C . LEU A 1 85 ? 10.461 1.616 -20.673 1.00 93.75 85 LEU A C 1
ATOM 591 O O . LEU A 1 85 ? 10.028 2.350 -21.559 1.00 93.75 85 LEU A O 1
ATOM 595 N N . LEU A 1 86 ? 11.084 0.467 -20.950 1.00 94.75 86 LEU A N 1
ATOM 596 C CA . LEU A 1 86 ? 11.290 -0.023 -22.316 1.00 94.75 86 LEU A CA 1
ATOM 597 C C . LEU A 1 86 ? 9.954 -0.359 -22.993 1.00 94.75 86 LEU A C 1
ATOM 599 O O . LEU A 1 86 ? 9.754 -0.010 -24.156 1.00 94.75 86 LEU A O 1
ATOM 603 N N . MET A 1 87 ? 9.013 -0.982 -22.276 1.00 92.56 87 MET A N 1
ATOM 604 C CA . MET A 1 87 ? 7.669 -1.224 -22.810 1.00 92.56 87 MET A CA 1
ATOM 605 C C . MET A 1 87 ? 6.960 0.081 -23.160 1.00 92.56 87 MET A C 1
ATOM 607 O O . MET A 1 87 ? 6.381 0.186 -24.239 1.00 92.56 87 MET A O 1
ATOM 611 N N . LEU A 1 88 ? 7.048 1.095 -22.300 1.00 90.62 88 LEU A N 1
ATOM 612 C CA . LEU A 1 88 ? 6.482 2.407 -22.586 1.00 90.62 88 LEU A CA 1
ATOM 613 C C . LEU A 1 88 ? 7.144 3.046 -23.817 1.00 90.62 88 LEU A C 1
ATOM 615 O O . LEU A 1 88 ? 6.449 3.584 -24.666 1.00 90.62 88 LEU A O 1
ATOM 619 N N . LEU A 1 89 ? 8.467 2.964 -23.962 1.00 91.75 89 LEU A N 1
ATOM 620 C CA . LEU A 1 89 ? 9.165 3.625 -25.067 1.00 91.75 89 LEU A CA 1
ATOM 621 C C . LEU A 1 89 ? 8.928 2.944 -26.426 1.00 91.75 89 LEU A C 1
ATOM 623 O O . LEU A 1 89 ? 8.735 3.627 -27.429 1.00 91.75 89 LEU A O 1
ATOM 627 N N . PHE A 1 90 ? 8.935 1.608 -26.468 1.00 94.25 90 PHE A N 1
ATOM 628 C CA . PHE A 1 90 ? 8.878 0.851 -27.725 1.00 94.25 90 PHE A CA 1
ATOM 629 C C . PHE A 1 90 ? 7.478 0.339 -28.081 1.00 94.25 90 PHE A C 1
ATOM 631 O O . PHE A 1 90 ? 7.146 0.242 -29.260 1.00 94.25 90 PHE A O 1
ATOM 638 N N . PHE A 1 91 ? 6.648 0.013 -27.086 1.00 91.31 91 PHE A N 1
ATOM 639 C CA . PHE A 1 91 ? 5.352 -0.644 -27.292 1.00 91.31 91 PHE A CA 1
ATOM 640 C C . PHE A 1 91 ? 4.148 0.276 -27.066 1.00 91.31 91 PHE A C 1
ATOM 642 O O . PHE A 1 91 ? 3.015 -0.171 -27.239 1.00 91.31 91 PHE A O 1
ATOM 649 N N . MET A 1 92 ? 4.339 1.566 -26.765 1.00 89.44 92 MET A N 1
ATOM 650 C CA . MET A 1 92 ? 3.235 2.535 -26.677 1.00 89.44 92 MET A CA 1
ATOM 651 C C . MET A 1 92 ? 2.312 2.546 -27.913 1.00 89.44 92 MET A C 1
ATOM 653 O O . MET A 1 92 ? 1.094 2.545 -27.717 1.00 89.44 92 MET A O 1
ATOM 657 N N . PRO A 1 93 ? 2.811 2.446 -29.168 1.00 87.50 93 PRO A N 1
ATOM 658 C CA . PRO A 1 93 ? 1.940 2.349 -30.342 1.00 87.50 93 PRO A CA 1
ATOM 659 C C . PRO A 1 93 ? 1.084 1.080 -30.378 1.00 87.50 93 PRO A C 1
ATOM 661 O O . PRO A 1 93 ? 0.108 1.032 -31.117 1.00 87.50 93 PRO A O 1
ATOM 664 N N . LEU A 1 94 ? 1.439 0.045 -29.616 1.00 88.25 94 LEU A N 1
ATOM 665 C CA . LEU A 1 94 ? 0.661 -1.185 -29.510 1.00 88.25 94 LEU A CA 1
ATOM 666 C C . LEU A 1 94 ? -0.354 -1.109 -28.358 1.00 88.25 94 LEU A C 1
ATOM 668 O O . LEU A 1 94 ? -1.473 -1.600 -28.484 1.00 88.25 94 LEU A O 1
ATOM 672 N N . VAL A 1 95 ? 0.009 -0.432 -27.264 1.00 85.44 95 VAL A N 1
ATOM 673 C CA . VAL A 1 95 ? -0.843 -0.226 -26.078 1.00 85.44 95 VAL A CA 1
ATOM 674 C C . VAL A 1 95 ? -2.146 0.503 -26.421 1.00 85.44 95 VAL A C 1
ATOM 676 O O . VAL A 1 95 ? -3.182 0.193 -25.838 1.00 85.44 95 VAL A O 1
ATOM 679 N N . GLN A 1 96 ? -2.143 1.408 -27.406 1.00 86.81 96 GLN A N 1
ATOM 680 C CA . GLN A 1 96 ? -3.360 2.117 -27.838 1.00 86.81 96 GLN A CA 1
ATOM 681 C C . GLN A 1 96 ? -4.458 1.195 -28.404 1.00 86.81 96 GLN A C 1
ATOM 683 O O . GLN A 1 96 ? -5.618 1.594 -28.456 1.00 86.81 96 GLN A O 1
ATOM 688 N N . TYR A 1 97 ? -4.116 -0.030 -28.820 1.00 92.25 97 TYR A N 1
ATOM 689 C CA . TYR A 1 97 ? -5.088 -1.005 -29.322 1.00 92.25 97 TYR A CA 1
ATOM 690 C C . TYR A 1 97 ? -5.727 -1.848 -28.216 1.00 92.25 97 TYR A C 1
ATOM 692 O O . TYR A 1 97 ? -6.605 -2.658 -28.511 1.00 92.25 97 TYR A O 1
ATOM 700 N N . ILE A 1 98 ? -5.302 -1.697 -26.956 1.00 91.38 98 ILE A N 1
ATOM 701 C CA . ILE A 1 98 ? -5.858 -2.466 -25.842 1.00 91.38 98 ILE A CA 1
ATOM 702 C C . ILE A 1 98 ? -7.304 -2.007 -25.596 1.00 91.38 98 ILE A C 1
ATOM 704 O O . ILE A 1 98 ? -7.526 -0.854 -25.220 1.00 91.38 98 ILE A O 1
ATOM 708 N N . PRO A 1 99 ? -8.308 -2.891 -25.753 1.00 94.00 99 PRO A N 1
ATOM 709 C CA . PRO A 1 99 ? -9.691 -2.521 -25.500 1.00 94.00 99 PRO A CA 1
ATOM 710 C C . PRO A 1 99 ? -9.910 -2.186 -24.024 1.00 94.00 99 PRO A C 1
ATOM 712 O O . PRO A 1 99 ? -9.482 -2.927 -23.135 1.00 94.00 99 PRO A O 1
ATOM 715 N N . MET A 1 100 ? -10.684 -1.132 -23.752 1.00 94.56 100 MET A N 1
ATOM 716 C CA . MET A 1 100 ? -11.056 -0.750 -22.381 1.00 94.56 100 MET A CA 1
ATOM 717 C C . MET A 1 100 ? -11.775 -1.876 -21.626 1.00 94.56 100 MET A C 1
ATOM 719 O O . MET A 1 100 ? -11.637 -1.988 -20.411 1.00 94.56 100 MET A O 1
ATOM 723 N N . ALA A 1 101 ? -12.487 -2.754 -22.341 1.00 95.75 101 ALA A N 1
ATOM 724 C CA . ALA A 1 101 ? -13.121 -3.936 -21.763 1.00 95.75 101 ALA A CA 1
ATOM 725 C C . ALA A 1 101 ? -12.105 -4.900 -21.123 1.00 95.75 101 ALA A C 1
ATOM 727 O O . ALA A 1 101 ? -12.372 -5.451 -20.056 1.00 95.75 101 ALA A O 1
ATOM 728 N N . CYS A 1 102 ? -10.921 -5.064 -21.724 1.00 95.19 102 CYS A N 1
ATOM 729 C CA . CYS A 1 102 ? -9.860 -5.899 -21.162 1.00 95.19 102 CYS A CA 1
ATOM 730 C C . CYS A 1 102 ? -9.320 -5.292 -19.862 1.00 95.19 102 CYS A C 1
ATOM 732 O O . CYS A 1 102 ? -9.181 -5.998 -18.865 1.00 95.19 102 CYS A O 1
ATOM 734 N N . LEU A 1 103 ? -9.080 -3.976 -19.847 1.00 93.81 103 LEU A N 1
ATOM 735 C CA . LEU A 1 103 ? -8.625 -3.264 -18.648 1.00 93.81 103 LEU A CA 1
ATOM 736 C C . LEU A 1 103 ? -9.670 -3.322 -17.527 1.00 93.81 103 LEU A C 1
ATOM 738 O O . LEU A 1 103 ? -9.320 -3.599 -16.383 1.00 93.81 103 LEU A O 1
ATOM 742 N N . ALA A 1 104 ? -10.952 -3.143 -17.854 1.00 95.31 104 ALA A N 1
ATOM 743 C CA . ALA A 1 104 ? -12.043 -3.290 -16.895 1.00 95.31 104 ALA A CA 1
ATOM 744 C C . ALA A 1 104 ? -12.092 -4.707 -16.301 1.00 95.31 104 ALA A C 1
ATOM 746 O O . ALA A 1 104 ? -12.200 -4.853 -15.085 1.00 95.31 104 ALA A O 1
ATOM 747 N N . GLY A 1 105 ? -11.942 -5.749 -17.128 1.00 96.31 105 GLY A N 1
ATOM 748 C CA . GLY A 1 105 ? -11.876 -7.136 -16.660 1.00 96.31 105 GLY A CA 1
ATOM 749 C C . GLY A 1 105 ? -10.727 -7.376 -15.676 1.00 96.31 105 GLY A C 1
ATOM 750 O O . GLY A 1 105 ? -10.930 -7.978 -14.621 1.00 96.31 105 GLY A O 1
ATOM 751 N N . VAL A 1 106 ? -9.538 -6.839 -15.973 1.00 93.88 106 VAL A N 1
ATOM 752 C CA . VAL A 1 106 ? -8.385 -6.897 -15.060 1.00 93.88 106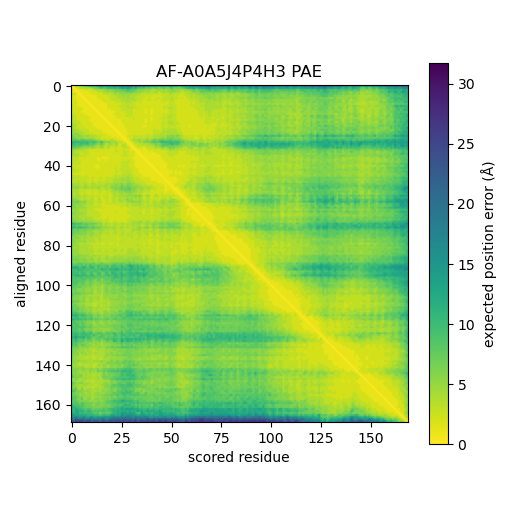 VAL A CA 1
ATOM 753 C C . VAL A 1 106 ? -8.689 -6.173 -13.747 1.00 93.88 106 VAL A C 1
ATOM 755 O O . VAL A 1 106 ? -8.457 -6.737 -12.680 1.00 93.88 106 VAL A O 1
ATOM 758 N N . LEU A 1 107 ? -9.258 -4.964 -13.799 1.00 93.62 107 LEU A N 1
ATOM 759 C CA . LEU A 1 107 ? -9.596 -4.186 -12.602 1.00 93.62 107 LEU A CA 1
ATOM 760 C C . LEU A 1 107 ? -10.635 -4.884 -11.716 1.00 93.62 107 LEU A C 1
ATOM 762 O O . LEU A 1 107 ? -10.498 -4.847 -10.497 1.00 93.62 107 LEU A O 1
ATOM 766 N N . VAL A 1 108 ? -11.629 -5.566 -12.295 1.00 95.25 108 VAL A N 1
ATOM 767 C CA . VAL A 1 108 ? -12.618 -6.347 -11.530 1.00 95.25 108 VAL A CA 1
ATOM 768 C C . VAL A 1 108 ? -11.950 -7.498 -10.779 1.00 95.25 108 VAL A C 1
ATOM 770 O O . VAL A 1 108 ? -12.236 -7.711 -9.602 1.00 95.25 108 VAL A O 1
ATOM 773 N N . ILE A 1 109 ? -11.032 -8.220 -11.426 1.00 91.81 109 ILE A N 1
ATOM 774 C CA . ILE A 1 109 ? -10.296 -9.323 -10.790 1.00 91.81 109 ILE A CA 1
ATOM 775 C C . ILE A 1 109 ? -9.378 -8.794 -9.684 1.00 91.81 109 ILE A C 1
ATOM 777 O O . ILE A 1 109 ? -9.327 -9.370 -8.597 1.00 91.81 109 ILE A O 1
ATOM 781 N N . VAL A 1 110 ? -8.680 -7.682 -9.930 1.00 88.94 110 VAL A N 1
ATOM 782 C CA . VAL A 1 110 ? -7.830 -7.031 -8.923 1.00 88.94 110 VAL A CA 1
ATOM 783 C C . VAL A 1 110 ? -8.669 -6.577 -7.727 1.00 88.94 110 VAL A C 1
ATOM 785 O O . VAL A 1 110 ? -8.320 -6.902 -6.596 1.00 88.94 110 VAL A O 1
ATOM 788 N N . ALA A 1 111 ? -9.807 -5.919 -7.960 1.00 90.25 111 ALA A N 1
ATOM 789 C CA . ALA A 1 111 ? -10.721 -5.496 -6.901 1.00 90.25 111 ALA A CA 1
ATOM 790 C C . ALA A 1 111 ? -11.272 -6.689 -6.105 1.00 90.25 111 ALA A C 1
ATOM 792 O O . ALA A 1 111 ? -11.319 -6.640 -4.878 1.00 90.25 111 ALA A O 1
ATOM 793 N N . TYR A 1 112 ? -11.635 -7.785 -6.777 1.00 90.25 112 TYR A N 1
ATOM 794 C CA . TYR A 1 112 ? -12.102 -9.002 -6.113 1.00 90.25 112 TYR A CA 1
ATOM 795 C C . TYR A 1 112 ? -11.022 -9.621 -5.215 1.00 90.25 112 TYR A C 1
ATOM 797 O O . TYR A 1 112 ? -11.306 -9.994 -4.076 1.00 90.25 112 TYR A O 1
ATOM 805 N N . ASN A 1 113 ? -9.781 -9.690 -5.703 1.00 85.00 113 ASN A N 1
ATOM 806 C CA . ASN A 1 113 ? -8.657 -10.229 -4.941 1.00 85.00 113 ASN A CA 1
ATOM 807 C C . ASN A 1 113 ? -8.273 -9.327 -3.756 1.00 85.00 113 ASN A C 1
ATOM 809 O O . ASN A 1 113 ? -7.965 -9.845 -2.687 1.00 85.00 113 ASN A O 1
ATOM 813 N N . MET A 1 114 ? -8.335 -8.001 -3.916 1.00 84.44 114 MET A N 1
ATOM 814 C CA . MET A 1 114 ? -8.041 -7.035 -2.846 1.00 84.44 114 MET A CA 1
ATOM 815 C C . MET A 1 114 ? -9.178 -6.877 -1.830 1.00 84.44 114 MET A C 1
ATOM 817 O O . MET A 1 114 ? -8.930 -6.470 -0.703 1.00 84.44 114 MET A O 1
ATOM 821 N N . SER A 1 115 ? -10.424 -7.197 -2.193 1.00 86.44 115 SER A N 1
ATOM 822 C CA . SER A 1 115 ? -11.574 -7.022 -1.297 1.00 86.44 115 SER A CA 1
ATOM 823 C C . SER A 1 115 ? -11.508 -7.898 -0.041 1.00 86.44 115 SER A C 1
ATOM 825 O O . SER A 1 115 ? -12.260 -7.625 0.895 1.00 86.44 115 SER A O 1
ATOM 827 N N . GLU A 1 116 ? -10.705 -8.972 -0.041 1.00 85.38 116 GLU A N 1
ATOM 828 C CA . GLU A 1 116 ? -10.525 -9.893 1.092 1.00 85.38 116 GLU A CA 1
ATOM 829 C C . GLU A 1 116 ? -11.837 -10.219 1.837 1.00 85.38 116 GLU A C 1
ATOM 831 O O . GLU A 1 116 ? -11.913 -10.250 3.066 1.00 85.38 116 GLU A O 1
ATOM 836 N N . TRP A 1 117 ? -12.919 -10.468 1.088 1.00 88.25 117 TRP A N 1
ATOM 837 C CA . TRP A 1 117 ? -14.285 -10.548 1.630 1.00 88.25 117 TRP A CA 1
ATOM 838 C C . TRP A 1 117 ? -14.451 -11.595 2.746 1.00 88.25 117 TRP A C 1
ATOM 840 O O . TRP A 1 117 ? -15.325 -11.484 3.609 1.00 88.25 117 TRP A O 1
ATOM 850 N N . ARG A 1 118 ? -13.593 -12.622 2.749 1.00 89.81 118 ARG A N 1
ATOM 851 C CA . ARG A 1 118 ? -13.520 -13.641 3.803 1.00 89.81 118 ARG A CA 1
ATOM 852 C C . ARG A 1 118 ? -13.001 -13.052 5.114 1.00 89.81 118 ARG A C 1
ATOM 854 O O . ARG A 1 118 ? -13.606 -13.303 6.155 1.00 89.81 118 ARG A O 1
ATOM 861 N N . THR A 1 119 ? -11.937 -12.254 5.051 1.00 87.56 119 THR A N 1
ATOM 862 C CA . THR A 1 119 ? -11.374 -11.506 6.181 1.00 87.56 119 THR A CA 1
ATOM 863 C C . THR A 1 119 ? -12.400 -10.506 6.698 1.00 87.56 119 THR A C 1
ATOM 865 O O . THR A 1 119 ? -12.699 -10.511 7.888 1.00 87.56 119 THR A O 1
ATOM 868 N N . PHE A 1 120 ? -13.058 -9.756 5.808 1.00 89.44 120 PHE A N 1
ATOM 869 C CA . PHE A 1 120 ? -14.150 -8.850 6.185 1.00 89.44 120 PHE A CA 1
ATOM 870 C C . PHE A 1 120 ? -15.250 -9.578 6.973 1.00 89.44 120 PHE A C 1
ATOM 872 O O . PHE A 1 120 ? -15.632 -9.160 8.065 1.00 89.44 120 PHE A O 1
ATOM 879 N N . LYS A 1 121 ? -15.712 -10.733 6.477 1.00 91.44 121 LYS A N 1
ATOM 880 C CA . LYS A 1 121 ? -16.721 -11.552 7.166 1.00 91.44 121 LYS A CA 1
ATOM 881 C C . LYS A 1 121 ? -16.227 -12.113 8.505 1.00 91.44 121 LYS A C 1
ATOM 883 O O . LYS A 1 121 ? -17.032 -12.283 9.419 1.00 91.44 121 LYS A O 1
ATOM 888 N N . ALA A 1 122 ? -14.939 -12.425 8.628 1.00 91.88 122 ALA A N 1
ATOM 889 C CA . ALA A 1 122 ? -14.346 -12.864 9.887 1.00 91.88 122 ALA A CA 1
ATOM 890 C C . ALA A 1 122 ? -14.305 -11.723 10.917 1.00 91.88 122 ALA A C 1
ATOM 892 O O . ALA A 1 122 ? -14.679 -11.943 12.068 1.00 91.88 122 ALA A O 1
ATOM 893 N N . LEU A 1 123 ? -13.954 -10.505 10.490 1.00 90.50 123 LEU A N 1
ATOM 894 C CA . LEU A 1 123 ? -13.914 -9.313 11.342 1.00 90.50 123 LEU A CA 1
ATOM 895 C C . LEU A 1 123 ? -15.289 -8.942 11.909 1.00 90.50 123 LEU A C 1
ATOM 897 O O . LEU A 1 123 ? -15.363 -8.425 13.017 1.00 90.50 123 LEU A O 1
ATOM 901 N N . LEU A 1 124 ? -16.389 -9.280 11.228 1.00 91.50 124 LEU A N 1
ATOM 902 C CA . LEU A 1 124 ? -17.748 -9.087 11.760 1.00 91.50 124 LEU A CA 1
ATOM 903 C C . LEU A 1 124 ? -18.052 -9.912 13.026 1.00 91.50 124 LEU A C 1
ATOM 905 O O . LEU A 1 124 ? -19.076 -9.683 13.666 1.00 91.50 124 LEU A O 1
ATOM 909 N N . LYS A 1 125 ? -17.194 -10.872 13.393 1.00 91.94 125 LYS A N 1
ATOM 910 C CA . LYS A 1 125 ? -17.311 -11.652 14.636 1.00 91.94 125 LYS A CA 1
ATOM 911 C C . LYS A 1 125 ? -16.581 -11.016 15.829 1.00 91.94 125 LYS A C 1
ATOM 913 O O . LYS A 1 125 ? -16.664 -11.556 16.930 1.00 91.94 125 LYS A O 1
ATOM 918 N N . ASN A 1 126 ? -15.865 -9.910 15.619 1.00 89.88 126 ASN A N 1
ATOM 919 C CA . ASN A 1 126 ? -15.129 -9.190 16.661 1.00 89.88 126 ASN A CA 1
ATOM 920 C C . ASN A 1 126 ? -16.073 -8.446 17.629 1.00 89.88 126 ASN A C 1
ATOM 922 O O . ASN A 1 126 ? -17.285 -8.384 17.393 1.00 89.88 126 ASN A O 1
ATOM 926 N N . PRO A 1 127 ? -15.551 -7.872 18.735 1.00 89.25 127 PRO A N 1
ATOM 927 C CA . PRO A 1 127 ? -16.346 -7.047 19.639 1.00 89.25 127 PRO A CA 1
ATOM 928 C C . PRO A 1 127 ? -17.140 -5.964 18.898 1.00 89.25 127 PRO A C 1
ATOM 930 O O . PRO A 1 127 ? -16.674 -5.391 17.913 1.00 89.25 127 PRO A O 1
ATOM 933 N N . LYS A 1 128 ? -18.344 -5.653 19.398 1.00 89.38 128 LYS A N 1
ATOM 934 C CA . LYS A 1 128 ? -19.277 -4.717 18.741 1.00 89.38 128 LYS A CA 1
ATOM 935 C C . LYS A 1 128 ? -18.660 -3.341 18.463 1.00 89.38 128 LYS A C 1
ATOM 937 O O . LYS A 1 128 ? -19.029 -2.716 17.474 1.00 89.38 128 LYS A O 1
ATOM 942 N N . SER A 1 129 ? -17.737 -2.887 19.313 1.00 86.25 129 SER A N 1
ATOM 943 C CA . SER A 1 129 ? -16.979 -1.645 19.122 1.00 86.25 129 SER A CA 1
ATOM 944 C C . SER A 1 129 ? -16.180 -1.656 17.821 1.00 86.25 129 SER A C 1
ATOM 946 O O . SER A 1 129 ? -16.255 -0.713 17.041 1.00 86.25 129 SER A O 1
ATOM 948 N N . ASP A 1 130 ? -15.470 -2.748 17.560 1.00 87.19 130 ASP A N 1
ATOM 949 C CA . ASP A 1 130 ? -14.525 -2.868 16.451 1.00 87.19 130 ASP A CA 1
ATOM 950 C C . ASP A 1 130 ? -15.293 -3.057 15.136 1.00 87.19 130 ASP A C 1
ATOM 952 O O . ASP A 1 130 ? -14.963 -2.460 14.112 1.00 87.19 130 ASP A O 1
ATOM 956 N N . VAL A 1 131 ? -16.397 -3.812 15.190 1.00 91.50 131 VAL A N 1
ATOM 957 C CA . VAL A 1 131 ? -17.329 -3.974 14.065 1.00 91.50 131 VAL A CA 1
ATOM 958 C C . VAL A 1 131 ? -18.005 -2.650 13.703 1.00 91.50 131 VAL A C 1
ATOM 960 O O . VAL A 1 131 ? -18.164 -2.354 12.520 1.00 91.50 131 VAL A O 1
ATOM 963 N N . ALA A 1 132 ? -18.381 -1.833 14.693 1.00 91.00 132 ALA A N 1
ATOM 964 C CA . ALA A 1 132 ? -18.979 -0.525 14.439 1.00 91.00 132 ALA A CA 1
ATOM 965 C C . ALA A 1 132 ? -18.006 0.412 13.710 1.00 91.00 132 ALA A C 1
ATOM 967 O O . ALA A 1 132 ? -18.413 1.063 12.749 1.00 91.00 132 ALA A O 1
ATOM 968 N N . VAL A 1 133 ? -16.727 0.438 14.110 1.00 91.88 133 VAL A N 1
ATOM 969 C CA . VAL A 1 133 ? -15.693 1.214 13.403 1.00 91.88 133 VAL A CA 1
ATOM 970 C C . VAL A 1 133 ? -15.528 0.722 11.974 1.00 91.88 133 VAL A C 1
ATOM 972 O O . VAL A 1 133 ? -15.566 1.538 11.060 1.00 91.88 133 VAL A O 1
ATOM 975 N N . LEU A 1 134 ? -15.397 -0.592 11.776 1.00 92.19 134 LEU A N 1
ATOM 976 C CA . LEU A 1 134 ? -15.228 -1.200 10.455 1.00 92.19 134 LEU A CA 1
ATOM 977 C C . LEU A 1 134 ? -16.389 -0.871 9.509 1.00 92.19 134 LEU A C 1
ATOM 979 O O . LEU A 1 134 ? -16.163 -0.463 8.373 1.00 92.19 134 LEU A O 1
ATOM 983 N N . LEU A 1 135 ? -17.634 -1.034 9.962 1.00 94.12 135 LEU A N 1
ATOM 984 C CA . LEU A 1 135 ? -18.801 -0.726 9.135 1.00 94.12 135 LEU A CA 1
ATOM 985 C C . LEU A 1 135 ? -18.892 0.771 8.846 1.00 94.12 135 LEU A C 1
ATOM 987 O O . LEU A 1 135 ? -19.148 1.155 7.708 1.00 94.12 135 LEU A O 1
ATOM 991 N N . LEU A 1 136 ? -18.650 1.617 9.848 1.00 93.88 136 LEU A N 1
ATOM 992 C CA . LEU A 1 136 ? -18.684 3.062 9.674 1.00 93.88 136 LEU A CA 1
ATOM 993 C C . LEU A 1 136 ? -17.655 3.522 8.634 1.00 93.88 136 LEU A C 1
ATOM 995 O O . LEU A 1 136 ? -18.027 4.202 7.682 1.00 93.88 136 LEU A O 1
ATOM 999 N N . THR A 1 137 ? -16.385 3.134 8.772 1.00 93.31 137 THR A N 1
ATOM 1000 C CA . THR A 1 137 ? -15.332 3.530 7.824 1.00 93.31 137 THR A CA 1
ATOM 1001 C C . THR A 1 137 ? -15.588 2.978 6.426 1.00 93.31 137 THR A C 1
ATOM 1003 O O . THR A 1 137 ? -15.397 3.700 5.446 1.00 93.31 137 THR A O 1
ATOM 1006 N N . PHE A 1 138 ? -16.100 1.749 6.316 1.00 93.50 138 PHE A N 1
ATOM 1007 C CA . PHE A 1 138 ? -16.508 1.163 5.042 1.00 93.50 138 PHE A CA 1
ATOM 1008 C C . PHE A 1 138 ? -17.597 1.996 4.353 1.00 93.50 138 PHE A C 1
ATOM 1010 O O . PHE A 1 138 ? -17.420 2.421 3.211 1.00 93.50 138 PHE A O 1
ATOM 1017 N N . PHE A 1 139 ? -18.701 2.293 5.046 1.00 95.44 139 PHE A N 1
ATOM 1018 C CA . PHE A 1 139 ? -19.796 3.070 4.460 1.00 95.44 139 PHE A CA 1
ATOM 1019 C C . PHE A 1 139 ? -19.385 4.507 4.142 1.00 95.44 139 PHE A C 1
ATOM 1021 O O . PHE A 1 139 ? -19.768 5.021 3.093 1.00 95.44 139 PHE A O 1
ATOM 1028 N N . LEU A 1 140 ? -18.570 5.141 4.991 1.00 94.62 140 LEU A N 1
ATOM 1029 C CA . LEU A 1 140 ? -18.027 6.469 4.705 1.00 94.62 140 LEU A CA 1
ATOM 1030 C C . LEU A 1 140 ? -17.183 6.469 3.427 1.00 94.62 140 LEU A C 1
ATOM 1032 O O . LEU A 1 140 ? -17.318 7.386 2.624 1.00 94.62 140 LEU A O 1
ATOM 1036 N N . THR A 1 141 ? -16.368 5.433 3.215 1.00 93.38 141 THR A N 1
ATOM 1037 C CA . THR A 1 141 ? -15.529 5.307 2.012 1.00 93.38 141 THR A CA 1
ATOM 1038 C C . THR A 1 141 ? -16.375 5.159 0.747 1.00 93.38 141 THR A C 1
ATOM 1040 O O . THR A 1 141 ? -16.039 5.732 -0.284 1.00 93.38 141 THR A O 1
ATOM 1043 N N . VAL A 1 142 ? -17.475 4.400 0.820 1.00 93.94 142 VAL A N 1
ATOM 1044 C CA . VAL A 1 142 ? -18.360 4.135 -0.327 1.00 93.94 142 VAL A CA 1
ATOM 1045 C C . VAL A 1 142 ? -19.253 5.332 -0.665 1.00 93.94 142 VAL A C 1
ATOM 1047 O O . VAL A 1 142 ? -19.498 5.591 -1.839 1.00 93.94 142 VAL A O 1
ATOM 1050 N N . VAL A 1 143 ? -19.776 6.035 0.345 1.00 96.25 143 VAL A N 1
ATOM 1051 C CA . VAL A 1 143 ? -20.769 7.110 0.159 1.00 96.25 143 VAL A CA 1
ATOM 1052 C C . VAL A 1 143 ? -20.120 8.479 -0.038 1.00 96.25 143 VAL A C 1
ATOM 1054 O O . VAL A 1 143 ? -20.650 9.293 -0.792 1.00 96.25 143 VAL A O 1
ATOM 1057 N N . PHE A 1 144 ? -19.006 8.744 0.646 1.00 91.75 144 PHE A N 1
ATOM 1058 C CA . PHE A 1 144 ? -18.314 10.028 0.597 1.00 91.75 144 PHE A CA 1
ATOM 1059 C C . PHE A 1 144 ? -16.988 9.890 -0.150 1.00 91.75 144 PHE A C 1
ATOM 1061 O O . PHE A 1 144 ? -16.956 9.939 -1.376 1.00 91.75 144 PHE A O 1
ATOM 1068 N N . ASP A 1 145 ? -15.895 9.722 0.589 1.00 89.00 145 ASP A N 1
ATOM 1069 C CA . ASP A 1 145 ? -14.563 9.530 0.046 1.00 89.00 145 ASP A CA 1
ATOM 1070 C C . ASP A 1 145 ? -13.629 8.928 1.105 1.00 89.00 145 ASP A C 1
ATOM 1072 O O . ASP A 1 145 ? -13.899 8.936 2.313 1.00 89.00 145 ASP A O 1
ATOM 1076 N N . LEU A 1 146 ? -12.496 8.414 0.630 1.00 85.06 146 LEU A N 1
ATOM 1077 C CA . LEU A 1 146 ? -11.460 7.798 1.454 1.00 85.06 146 LEU A CA 1
ATOM 1078 C C . LEU A 1 146 ? -10.853 8.765 2.488 1.00 85.06 146 LEU A C 1
ATOM 1080 O O . LEU A 1 146 ? -10.503 8.347 3.590 1.00 85.06 146 LEU A O 1
ATOM 1084 N N . THR A 1 147 ? -10.738 10.054 2.163 1.00 84.69 147 THR A N 1
ATOM 1085 C CA . THR A 1 147 ? -10.134 11.071 3.040 1.00 84.69 147 THR A CA 1
ATOM 1086 C C . THR A 1 147 ? -10.991 11.290 4.281 1.00 84.69 147 THR A C 1
ATOM 1088 O O . THR A 1 147 ? -10.485 11.236 5.405 1.00 84.69 147 THR A O 1
ATOM 1091 N N . ILE A 1 148 ? -12.300 11.480 4.091 1.00 87.56 148 ILE A N 1
ATOM 1092 C CA . ILE A 1 148 ? -13.270 11.631 5.182 1.00 87.56 148 ILE A CA 1
ATOM 1093 C C . ILE A 1 148 ? -13.337 10.347 6.016 1.00 87.56 148 ILE A C 1
ATOM 1095 O O . ILE A 1 148 ? -13.328 10.410 7.249 1.00 87.56 148 ILE A O 1
ATOM 1099 N N . ALA A 1 149 ? -13.355 9.185 5.359 1.00 90.25 149 ALA A N 1
ATOM 1100 C CA . ALA A 1 149 ? -13.415 7.893 6.032 1.00 90.25 149 ALA A CA 1
ATOM 1101 C C . ALA A 1 149 ? -12.223 7.652 6.969 1.00 90.25 149 ALA A C 1
ATOM 1103 O O . ALA A 1 149 ? -12.427 7.275 8.125 1.00 90.25 149 ALA A O 1
ATOM 1104 N N . ILE A 1 150 ? -10.994 7.912 6.508 1.00 87.38 150 ILE A N 1
ATOM 1105 C CA . ILE A 1 150 ? -9.779 7.751 7.322 1.00 87.38 150 ILE A CA 1
ATOM 1106 C C . ILE A 1 150 ? -9.778 8.735 8.494 1.00 87.38 150 ILE A C 1
ATOM 1108 O O . ILE A 1 150 ? -9.499 8.331 9.623 1.00 87.38 150 ILE A O 1
ATOM 1112 N N . ALA A 1 151 ? -10.118 10.007 8.257 1.00 86.56 151 ALA A N 1
ATOM 1113 C CA . ALA A 1 151 ? -10.117 11.025 9.305 1.00 86.56 151 ALA A CA 1
ATOM 1114 C C . ALA A 1 151 ? -11.063 10.655 10.459 1.00 86.56 151 ALA A C 1
ATOM 1116 O O . ALA A 1 151 ? -10.663 10.649 11.623 1.00 86.56 151 ALA A O 1
ATOM 1117 N N . ILE A 1 152 ? -12.307 10.291 10.136 1.00 90.94 152 ILE A N 1
ATOM 1118 C CA . ILE A 1 152 ? -13.312 9.914 11.137 1.00 90.94 152 ILE A CA 1
ATOM 1119 C C . ILE A 1 152 ? -12.960 8.568 11.783 1.00 90.94 152 ILE A C 1
ATOM 1121 O O . ILE A 1 152 ? -13.043 8.429 13.006 1.00 90.94 152 ILE A O 1
ATOM 1125 N N . GLY A 1 153 ? -12.519 7.592 10.986 1.00 89.88 153 GLY A N 1
ATOM 1126 C CA . GLY A 1 153 ? -12.119 6.271 11.464 1.00 89.88 153 GLY A CA 1
ATOM 1127 C C . GLY A 1 153 ? -10.994 6.323 12.492 1.00 89.88 153 GLY A C 1
ATOM 1128 O O . GLY A 1 153 ? -11.101 5.694 13.543 1.00 89.88 153 GLY A O 1
ATOM 1129 N N . LEU A 1 154 ? -9.953 7.117 12.228 1.00 87.62 154 LEU A N 1
ATOM 1130 C CA . LEU A 1 154 ? -8.808 7.271 13.124 1.00 87.62 154 LEU A CA 1
ATOM 1131 C C . LEU A 1 154 ? -9.213 7.900 14.461 1.00 87.62 154 LEU A C 1
ATOM 1133 O O . LEU A 1 154 ? -8.812 7.410 15.514 1.00 87.62 154 LEU A O 1
ATOM 1137 N N . ILE A 1 155 ? -10.043 8.948 14.432 1.00 91.06 155 ILE A N 1
ATOM 1138 C CA . ILE A 1 155 ? -10.536 9.604 15.652 1.00 91.06 155 ILE A CA 1
ATOM 1139 C C . ILE A 1 155 ? -11.270 8.590 16.534 1.00 91.06 155 ILE A C 1
ATOM 1141 O O . ILE A 1 155 ? -10.983 8.478 17.726 1.00 91.06 155 ILE A O 1
ATOM 1145 N N . ILE A 1 156 ? -12.190 7.816 15.954 1.00 91.19 156 ILE A N 1
ATOM 1146 C CA . ILE A 1 156 ? -12.983 6.841 16.710 1.00 91.19 156 ILE A CA 1
ATOM 1147 C C . ILE A 1 156 ? -12.106 5.688 17.209 1.00 91.19 156 ILE A C 1
ATOM 1149 O O . ILE A 1 156 ? -12.244 5.281 18.364 1.00 91.19 156 ILE A O 1
ATOM 1153 N N . ALA A 1 157 ? -11.176 5.195 16.389 1.00 87.81 157 ALA A N 1
ATOM 1154 C CA . ALA A 1 157 ? -10.233 4.154 16.787 1.00 87.81 157 ALA A CA 1
ATOM 1155 C C . ALA A 1 157 ? -9.371 4.595 17.983 1.00 87.81 157 ALA A C 1
ATOM 1157 O O . ALA A 1 157 ? -9.256 3.854 18.959 1.00 87.81 157 ALA A O 1
ATOM 1158 N N . CYS A 1 158 ? -8.842 5.823 17.965 1.00 88.06 158 CYS A N 1
ATOM 1159 C CA . CYS A 1 158 ? -8.087 6.388 19.084 1.00 88.06 158 CYS A CA 1
ATOM 1160 C C . CYS A 1 158 ? -8.941 6.516 20.355 1.00 88.06 158 CYS A C 1
ATOM 1162 O O . CYS A 1 158 ? -8.483 6.163 21.442 1.00 88.06 158 CYS A O 1
ATOM 1164 N N . LEU A 1 159 ? -10.191 6.980 20.239 1.00 89.94 159 LEU A N 1
ATOM 1165 C CA . LEU A 1 159 ? -11.110 7.087 21.380 1.00 89.94 159 LEU A CA 1
ATOM 1166 C C . LEU A 1 159 ? -11.423 5.720 22.003 1.00 89.94 159 LEU A C 1
ATOM 1168 O O . LEU A 1 159 ? -11.427 5.587 23.227 1.00 89.94 159 LEU A O 1
ATOM 1172 N N . LEU A 1 160 ? -11.668 4.700 21.177 1.00 87.06 160 LEU A N 1
ATOM 1173 C CA . LEU A 1 160 ? -11.920 3.338 21.649 1.00 87.06 160 LEU A CA 1
ATOM 1174 C C . LEU A 1 160 ? -10.679 2.714 22.285 1.00 87.06 160 LEU A C 1
ATOM 1176 O O . LEU A 1 160 ? -10.796 2.066 23.323 1.00 87.06 160 LEU A O 1
ATOM 1180 N N . PHE A 1 161 ? -9.500 2.945 21.708 1.00 86.62 161 PHE A N 1
ATOM 1181 C CA . PHE A 1 161 ? -8.238 2.500 22.289 1.00 86.62 161 PHE A CA 1
ATOM 1182 C C . PHE A 1 161 ? -8.021 3.108 23.678 1.00 86.62 161 PHE A C 1
ATOM 1184 O O . PHE A 1 161 ? -7.777 2.374 24.633 1.00 86.62 161 PHE A O 1
ATOM 1191 N N . MET A 1 162 ? -8.201 4.426 23.822 1.00 89.50 162 MET A N 1
ATOM 1192 C CA . MET A 1 162 ? -8.092 5.096 25.122 1.00 89.50 162 MET A CA 1
ATOM 1193 C C . MET A 1 162 ? -9.091 4.540 26.138 1.00 89.50 162 MET A C 1
ATOM 1195 O O . MET A 1 162 ? -8.704 4.246 27.266 1.00 89.50 162 MET A O 1
ATOM 1199 N N . ARG A 1 163 ? -10.358 4.342 25.747 1.00 87.44 163 ARG A N 1
ATOM 1200 C CA . ARG A 1 163 ? -11.359 3.714 26.627 1.00 87.44 163 ARG A CA 1
ATOM 1201 C C . ARG A 1 163 ? -10.928 2.328 27.085 1.00 87.44 163 ARG A C 1
ATOM 1203 O O . ARG A 1 163 ? -11.004 2.044 28.272 1.00 87.44 163 ARG A O 1
ATOM 1210 N N . ARG A 1 164 ? -10.425 1.500 26.169 1.00 85.69 164 ARG A N 1
ATOM 1211 C CA . ARG A 1 164 ? -9.989 0.138 26.486 1.00 85.69 164 ARG A CA 1
ATOM 1212 C C . ARG A 1 164 ? -8.818 0.120 27.463 1.00 85.69 164 ARG A C 1
ATOM 1214 O O . ARG A 1 164 ? -8.848 -0.667 28.397 1.00 85.69 164 ARG A O 1
ATOM 1221 N N . VAL A 1 165 ? -7.834 1.004 27.277 1.00 87.81 165 VAL A N 1
ATOM 1222 C CA . VAL A 1 165 ? -6.682 1.143 28.185 1.00 87.81 165 VAL A CA 1
ATOM 1223 C C . VAL A 1 165 ? -7.129 1.574 29.585 1.00 87.81 165 VAL A C 1
ATOM 1225 O O . VAL A 1 165 ? -6.663 0.999 30.569 1.00 87.81 165 VAL A O 1
ATOM 1228 N N . MET A 1 166 ? -8.054 2.536 29.674 1.00 87.75 166 MET A N 1
ATOM 1229 C CA . MET A 1 166 ? -8.604 3.012 30.949 1.00 87.75 166 MET A CA 1
ATOM 1230 C C . MET A 1 166 ? -9.457 1.964 31.671 1.00 87.75 166 MET A C 1
ATOM 1232 O O . MET A 1 166 ? -9.502 1.977 32.887 1.00 87.75 166 MET A O 1
ATOM 1236 N N . GLU A 1 167 ? -10.140 1.070 30.955 1.00 82.62 167 GLU A N 1
ATOM 1237 C CA . GLU A 1 167 ? -10.906 -0.027 31.570 1.00 82.62 167 GLU A CA 1
ATOM 1238 C C . GLU A 1 167 ? -10.006 -1.174 32.060 1.00 82.62 167 GLU A C 1
ATOM 1240 O O . GLU A 1 167 ? -10.405 -1.945 32.931 1.00 82.62 167 GLU A O 1
ATOM 1245 N N . THR A 1 168 ? -8.799 -1.304 31.499 1.00 72.75 168 THR A N 1
ATOM 1246 C CA . THR A 1 168 ? -7.789 -2.289 31.924 1.00 72.75 168 THR A CA 1
ATOM 1247 C C . THR A 1 168 ? -6.798 -1.775 32.974 1.00 72.75 168 THR A C 1
ATOM 1249 O O . THR A 1 168 ? -5.969 -2.565 33.425 1.00 72.75 168 THR A O 1
ATOM 1252 N N . THR A 1 169 ? -6.860 -0.491 33.342 1.00 50.22 169 THR A N 1
ATOM 1253 C CA . THR A 1 169 ? -6.028 0.138 34.388 1.00 50.22 169 THR A CA 1
ATOM 1254 C C . THR A 1 169 ? -6.882 0.439 35.608 1.00 50.22 169 THR A C 1
ATOM 1256 O O . THR A 1 169 ? -6.415 0.159 36.733 1.00 50.22 169 THR A O 1
#

Sequence (169 aa):
GLFPVAVTIAMLGAIESLLSATVADGMISDKHDSNAELIAQGAANIITPLFGGIPATGAIARTMTNINNGGRTPVAGIIHAIVLLLMLLFFMPLVQYIPMACLAGVLVIVAYNMSEWRTFKALLKNPKSDVAVLLLTFFLTVVFDLTIAIAIGLIIACLLFMRRVMETT

Foldseek 3Di:
DCVLVVVLCLVVQLVQQVVLQVLLCVLVVHDDDSVVSSVVLVVCQVVQVVVVHDRDHHDNVVSVVCVVVVNDDCVSVVVVVVVVVVCCVPVVVVVVPDDVVVVVVVVVVVCVVVVPVVVVVVQCPDPPLSNVLVVQLVVCCVPPRNSVSCVVSVVSVVVVVVVVVVVVD

Radius of gyration: 19.33 Å; Cα contacts (8 Å, |Δi|>4): 90; chains: 1; bounding box: 38×40×65 Å

Solvent-accessible surface area (backbone atoms only — not comparable to full-atom values): 9559 Å² total; per-residue (Å²): 125,67,63,66,58,51,52,50,50,51,52,53,29,48,53,40,27,52,52,26,47,55,54,49,20,68,74,71,76,53,80,80,57,68,66,60,52,50,51,52,46,50,53,48,50,65,51,34,53,80,75,75,45,72,90,65,60,48,51,46,71,60,53,52,54,39,41,76,73,68,45,85,55,74,62,53,58,54,51,50,53,51,50,52,50,50,44,54,73,72,40,44,84,58,55,76,70,61,54,66,67,58,55,50,54,52,50,52,52,50,50,59,66,70,58,44,62,67,58,56,60,54,49,65,72,46,61,70,71,59,34,49,48,53,51,49,30,51,51,33,36,73,75,72,35,61,69,62,16,50,57,55,39,51,54,52,50,52,54,51,50,52,51,51,54,60,74,76,104

Nearest PDB structures (foldseek):
  6ki1-assembly2_B  TM=7.878E-01  e=8.416E-04  Synechocystis sp. PCC 6803
  7lhv-assembly1_B  TM=9.123E-01  e=8.096E-03  Arabidopsis thaliana
  4gx2-assembly1_B  TM=3.475E-01  e=8.539E+00  Geobacter sulfurreducens PCA

pLDDT: mean 90.49, std 4.92, range [50.22, 96.38]

InterPro domains:
  IPR001902 SLC26A/SulP transporter [PTHR11814] (4-166)
  IPR011547 SLC26A/SulP transporter domain [PF00916] (2-137)

Secondary structure (DSSP, 8-state):
-HHHHHHHHHHHHHHHHHHHHHHHHHHHT----HHHHHHHHHHHHHHGGGGTPPPP---HHHHHHHHHTT--STHHHHHHHHHHHHHHHHHHHHHTTS-HHHHHHHHHHHHHHHT-HHHHHHHTTS-HHHHHHHHHHHHHHHHT-HHHHHHHHHHHHHHHHHHHHHH--